Protein AF-0000000084906397 (afdb_homodimer)

InterPro domains:
  IPR024135 Ragulator complex protein LAMTOR5 [PF16672] (6-78)

Organism: Salpingoeca rosetta (strain ATCC 50818 / BSB-021) (NCBI:txid946362)

Secondary structure (DSSP, 8-state):
-TT-GGGEEEEEEE-TTS-EEEEEETB-GGGHHHHHHHHHHHHTTSSS---EEEEEEETTS-EEEEEEETTEEEEEEE-/-TT-GGGEEEEEEE-TTS-EEEEEETB-GGGHHHHHHHHHHHHTTSSS---EEEEEEETTS-EEEEEEETTEEEEEEE-

Radius of gyration: 14.95 Å; Cα contacts (8 Å, |Δi|>4): 361; chains: 2; bounding box: 27×39×33 Å

Nearest PDB structures (foldseek):
  5yk5-assembly1_B  TM=9.164E-01  e=4.759E-06  Homo sapiens
  5y38-assembly1_A  TM=8.650E-01  e=2.771E-06  Homo sapiens
  7uxh-assembly1_i  TM=8.601E-01  e=8.681E-06  Homo sapiens
  5y39-assembly2_J  TM=8.977E-01  e=2.139E-05  Homo sapiens
  8c7g-assembly1_B  TM=5.581E-01  e=1.228E-01  Drosophila melanogaster

Foldseek 3Di:
DLPPPPFWQKKWKAALVQQTPDIDGPGDRVCSNVLNVVLVVVCVVDPDNDWDKDWDDDPVRKIKIWTDDVRMIMITIGD/DLPPCPFWQKKWKAFLVQQTPDIDGPGDRVCSNVLNVVLVVVCVVDPDNDWDKDWDDDPPRKIKIWTDDVRMIMITIGD

Structure (mmCIF, N/CA/C/O backbone):
data_AF-0000000084906397-model_v1
#
loop_
_entity.id
_entity.type
_entity.pdbx_description
1 polymer 'Uncharacterized protein'
#
loop_
_atom_site.group_PDB
_atom_site.id
_atom_site.type_symbol
_atom_site.label_atom_id
_atom_site.label_alt_id
_atom_site.label_comp_id
_atom_site.label_asym_id
_atom_site.label_entity_id
_atom_site.label_seq_id
_atom_site.pdbx_PDB_ins_code
_atom_site.Cartn_x
_atom_site.Cartn_y
_atom_site.Cartn_z
_atom_site.occupancy
_atom_site.B_iso_or_equiv
_atom_site.auth_seq_id
_atom_site.auth_comp_id
_atom_site.auth_asym_id
_atom_site.auth_atom_id
_atom_site.pdbx_PDB_model_num
ATOM 1 N N . MET A 1 1 ? -15 -9.555 1.688 1 36.22 1 MET A N 1
ATOM 2 C CA . MET A 1 1 ? -14.992 -9.734 0.24 1 36.22 1 MET A CA 1
ATOM 3 C C . MET A 1 1 ? -13.836 -10.625 -0.194 1 36.22 1 MET A C 1
ATOM 5 O O . MET A 1 1 ? -13.805 -11.102 -1.329 1 36.22 1 MET A O 1
ATOM 9 N N . MET A 1 2 ? -12.742 -10.484 0.607 1 48.78 2 MET A N 1
ATOM 10 C CA . MET 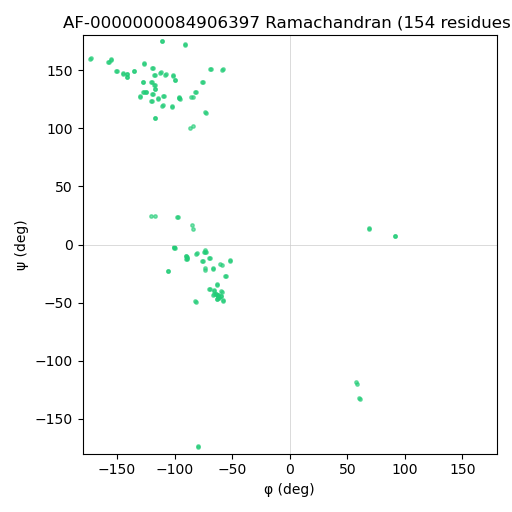A 1 2 ? -11.508 -11.203 0.298 1 48.78 2 MET A CA 1
ATOM 11 C C . MET A 1 2 ? -11.75 -12.703 0.273 1 48.78 2 MET A C 1
ATOM 13 O O . MET A 1 2 ? -11.125 -13.43 -0.502 1 48.78 2 MET A O 1
ATOM 17 N N . ALA A 1 3 ? -12.906 -13.016 0.895 1 52.22 3 ALA A N 1
ATOM 18 C CA . ALA A 1 3 ? -13.086 -14.406 1.3 1 52.22 3 ALA A CA 1
ATOM 19 C C . ALA A 1 3 ? -13.758 -15.219 0.196 1 52.22 3 ALA A C 1
ATOM 21 O O . ALA A 1 3 ? -14.016 -16.406 0.365 1 52.22 3 ALA A O 1
ATOM 22 N N . ASP A 1 4 ? -14.211 -14.445 -0.798 1 60.78 4 ASP A N 1
ATOM 23 C CA . ASP A 1 4 ? -14.797 -15.367 -1.765 1 60.78 4 ASP A CA 1
ATOM 24 C C . ASP A 1 4 ? -13.734 -15.945 -2.693 1 60.78 4 ASP A C 1
ATOM 26 O O . ASP A 1 4 ? -13.078 -15.211 -3.432 1 60.78 4 ASP A O 1
ATOM 30 N N . GLY A 1 5 ? -13.344 -17.062 -2.477 1 71.56 5 GLY A N 1
ATOM 31 C CA . GLY A 1 5 ? -12.305 -17.828 -3.143 1 71.56 5 GLY A CA 1
ATOM 32 C C . GLY A 1 5 ? -12.461 -17.875 -4.652 1 71.56 5 GLY A C 1
ATOM 33 O O . GLY A 1 5 ? -11.516 -18.203 -5.371 1 71.56 5 GLY A O 1
ATOM 34 N N . ARG A 1 6 ? -13.688 -17.484 -5.238 1 79.06 6 ARG A N 1
ATOM 35 C CA . ARG A 1 6 ? -13.969 -17.734 -6.648 1 79.06 6 ARG A CA 1
ATOM 36 C C . ARG A 1 6 ? -13.18 -16.781 -7.543 1 79.06 6 ARG A C 1
ATOM 38 O O . ARG A 1 6 ? -12.789 -17.156 -8.656 1 79.06 6 ARG A O 1
ATOM 45 N N . ASN A 1 7 ? -12.703 -15.703 -7.117 1 94.31 7 ASN A N 1
ATOM 46 C CA . ASN A 1 7 ? -12.008 -14.75 -7.969 1 94.31 7 ASN A CA 1
ATOM 47 C C . ASN A 1 7 ? -10.578 -14.508 -7.488 1 94.31 7 ASN A C 1
ATOM 49 O O . ASN A 1 7 ? -9.992 -13.469 -7.773 1 94.31 7 ASN A O 1
ATOM 53 N N . THR A 1 8 ? -10.172 -15.57 -6.789 1 97.25 8 THR A N 1
ATOM 54 C CA . THR A 1 8 ? -8.805 -15.492 -6.281 1 97.25 8 THR A CA 1
ATOM 55 C C . THR A 1 8 ? -7.805 -15.938 -7.344 1 97.25 8 THR A C 1
ATOM 57 O O . THR A 1 8 ? -7.926 -17.031 -7.891 1 97.25 8 THR A O 1
ATOM 60 N N . LYS A 1 9 ? -6.801 -15.062 -7.613 1 97.56 9 LYS A N 1
ATOM 61 C CA . LYS A 1 9 ? -5.809 -15.352 -8.641 1 97.56 9 LYS A CA 1
ATOM 62 C C . LYS A 1 9 ? -4.465 -15.734 -8.016 1 97.56 9 LYS A C 1
ATOM 64 O O . LYS A 1 9 ? -3.629 -16.359 -8.672 1 97.56 9 LYS A O 1
ATOM 69 N N . GLY A 1 10 ? -4.211 -15.344 -6.793 1 97.88 10 GLY A N 1
ATOM 70 C CA . GLY A 1 10 ? -2.967 -15.633 -6.102 1 97.88 10 GLY A CA 1
ATOM 71 C C . GLY A 1 10 ? -2.984 -15.211 -4.641 1 97.88 10 GLY A C 1
ATOM 72 O O . GLY A 1 10 ? -3.844 -14.43 -4.227 1 97.88 10 GLY A O 1
ATOM 73 N N . ALA A 1 11 ? -2.129 -15.773 -3.924 1 98.69 11 ALA A N 1
ATOM 74 C CA . ALA A 1 11 ? -2.008 -15.453 -2.504 1 98.69 11 ALA A CA 1
ATOM 75 C C . ALA A 1 11 ? -0.573 -15.633 -2.02 1 98.69 11 ALA A C 1
ATOM 77 O O . ALA A 1 11 ? 0.147 -16.5 -2.51 1 98.69 11 ALA A O 1
ATOM 78 N N . VAL A 1 12 ? -0.203 -14.82 -1.025 1 98.69 12 VAL A N 1
ATOM 79 C CA . VAL A 1 12 ? 1.1 -14.93 -0.377 1 98.69 12 VAL A CA 1
ATOM 80 C C . VAL A 1 12 ? 0.955 -14.68 1.122 1 98.69 12 VAL A C 1
ATOM 82 O O . VAL A 1 12 ? 0.125 -13.867 1.543 1 98.69 12 VAL A O 1
ATOM 85 N N . CYS A 1 13 ? 1.705 -15.359 1.881 1 98.81 13 CYS A N 1
ATOM 86 C CA . CYS A 1 13 ? 1.846 -15.133 3.314 1 98.81 13 CYS A CA 1
ATOM 87 C C . CYS A 1 13 ? 3.312 -14.984 3.701 1 98.81 13 CYS A C 1
ATOM 89 O O . CYS A 1 13 ? 4.156 -15.773 3.264 1 98.81 13 CYS A O 1
ATOM 91 N N . THR A 1 14 ? 3.662 -14.008 4.422 1 98.88 14 THR A N 1
ATOM 92 C CA . THR A 1 14 ? 5.023 -13.781 4.895 1 98.88 14 THR A CA 1
ATOM 93 C C . THR A 1 14 ? 5.078 -13.789 6.418 1 98.88 14 THR A C 1
ATOM 95 O O . THR A 1 14 ? 4.082 -13.477 7.078 1 98.88 14 THR A O 1
ATOM 98 N N . ASP A 1 15 ? 6.156 -14.141 7.02 1 98.5 15 ASP A N 1
ATOM 99 C CA . ASP A 1 15 ? 6.336 -14.016 8.461 1 98.5 15 ASP A CA 1
ATOM 100 C C . ASP A 1 15 ? 6.684 -12.578 8.852 1 98.5 15 ASP A C 1
ATOM 102 O O . ASP A 1 15 ? 6.613 -11.672 8.016 1 98.5 15 ASP A O 1
ATOM 106 N N . SER A 1 16 ? 7.004 -12.344 10.141 1 97.31 16 SER A N 1
ATOM 107 C CA . SER A 1 16 ? 7.203 -11 10.672 1 97.31 16 SER A CA 1
ATOM 108 C C . SER A 1 16 ? 8.477 -10.367 10.117 1 97.31 16 SER A C 1
ATOM 110 O O . SER A 1 16 ? 8.688 -9.156 10.25 1 97.31 16 SER A O 1
ATOM 112 N N . ASN A 1 17 ? 9.328 -11.234 9.445 1 96.56 17 ASN A N 1
ATOM 113 C CA . ASN A 1 17 ? 10.57 -10.734 8.875 1 96.56 17 ASN A CA 1
ATOM 114 C C . ASN A 1 17 ? 10.438 -10.5 7.371 1 96.56 17 ASN A C 1
ATOM 116 O O . ASN A 1 17 ? 11.398 -10.086 6.719 1 96.56 17 ASN A O 1
ATOM 120 N N . GLY A 1 18 ? 9.305 -10.82 6.855 1 98.31 18 GLY A N 1
ATOM 121 C CA . GLY A 1 18 ? 9.07 -10.633 5.434 1 98.31 18 GLY A CA 1
ATOM 122 C C . GLY A 1 18 ? 9.422 -11.852 4.605 1 98.31 18 GLY A C 1
ATOM 123 O O . GLY A 1 18 ? 9.453 -11.789 3.373 1 98.31 18 GLY A O 1
ATOM 124 N N . LEU A 1 19 ? 9.734 -12.938 5.242 1 98.38 19 LEU A N 1
ATOM 125 C CA . LEU A 1 19 ? 10.031 -14.172 4.535 1 98.38 19 LEU A CA 1
ATOM 126 C C . LEU A 1 19 ? 8.758 -14.836 4.035 1 98.38 19 LEU A C 1
ATOM 128 O O . LEU A 1 19 ? 7.762 -14.898 4.762 1 98.38 19 LEU A O 1
ATOM 132 N N . CYS A 1 20 ? 8.812 -15.367 2.834 1 98.75 20 CYS A N 1
ATOM 133 C CA . CYS A 1 20 ? 7.641 -16 2.232 1 98.75 20 CYS A CA 1
ATOM 134 C C . CYS A 1 20 ? 7.344 -17.344 2.895 1 98.75 20 CYS A C 1
ATOM 136 O O . CYS A 1 20 ? 8.164 -18.266 2.84 1 98.75 20 CYS A O 1
ATOM 138 N N . ILE A 1 21 ? 6.262 -17.438 3.568 1 98.81 21 ILE A N 1
ATOM 139 C CA . ILE A 1 21 ? 5.816 -18.703 4.164 1 98.81 21 ILE A CA 1
ATOM 140 C C . ILE A 1 21 ? 5.113 -19.5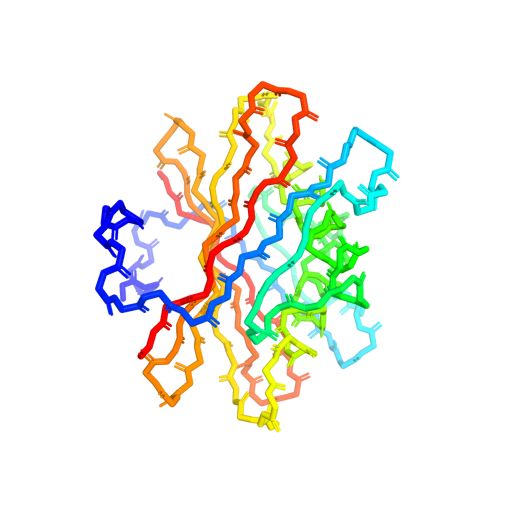47 3.111 1 98.81 21 ILE A C 1
ATOM 142 O O . ILE A 1 21 ? 5.395 -20.75 2.977 1 98.81 21 ILE A O 1
ATOM 146 N N . THR A 1 22 ? 4.145 -18.984 2.344 1 98.69 22 THR A N 1
ATOM 147 C CA . THR A 1 22 ? 3.424 -19.641 1.259 1 98.69 22 THR A CA 1
ATOM 148 C C . THR A 1 22 ? 3.203 -18.672 0.096 1 98.69 22 THR A C 1
ATOM 150 O O . THR A 1 22 ? 3.148 -17.469 0.293 1 98.69 22 THR A O 1
ATOM 153 N N . SER A 1 23 ? 3.205 -19.172 -1.068 1 98.69 23 SER A N 1
ATOM 154 C CA . SER A 1 23 ? 2.826 -18.422 -2.264 1 98.69 23 SER A CA 1
ATOM 155 C C . SER A 1 23 ? 2.102 -19.312 -3.266 1 98.69 23 SER A C 1
ATOM 157 O O . SER A 1 23 ? 2.367 -20.516 -3.34 1 98.69 23 SER A O 1
ATOM 159 N N . SER A 1 24 ? 1.158 -18.703 -3.986 1 97.94 24 SER A N 1
ATOM 160 C CA . SER A 1 24 ? 0.414 -19.469 -4.984 1 97.94 24 SER A CA 1
ATOM 161 C C . SER A 1 24 ? -0.132 -18.547 -6.078 1 97.94 24 SER A C 1
ATOM 163 O O . SER A 1 24 ? -0.318 -17.359 -5.863 1 97.94 24 SER A O 1
ATOM 165 N N . GLY A 1 25 ? -0.444 -19.188 -7.242 1 97.56 25 GLY A N 1
ATOM 166 C CA . GLY A 1 25 ? -1.042 -18.484 -8.359 1 97.56 25 GLY A CA 1
ATOM 167 C C . GLY A 1 25 ? -0.168 -17.359 -8.883 1 97.56 25 GLY A C 1
ATOM 168 O O . GLY A 1 25 ? 1.027 -17.547 -9.117 1 97.56 25 GLY A O 1
ATOM 169 N N . ASP A 1 26 ? -0.83 -16.156 -9.078 1 97.56 26 ASP A N 1
ATOM 170 C CA . ASP A 1 26 ? -0.16 -15.008 -9.688 1 97.56 26 ASP A CA 1
ATOM 171 C C . ASP A 1 26 ? 0.797 -14.336 -8.703 1 97.56 26 ASP A C 1
ATOM 173 O O . ASP A 1 26 ? 1.617 -13.508 -9.102 1 97.56 26 ASP A O 1
ATOM 177 N N . LEU A 1 27 ? 0.663 -14.656 -7.516 1 98.31 27 LEU A N 1
ATOM 178 C CA . LEU A 1 27 ? 1.592 -14.141 -6.516 1 98.31 27 LEU A CA 1
ATOM 179 C C . LEU A 1 27 ? 2.623 -15.195 -6.133 1 98.31 27 LEU A C 1
ATOM 181 O O . LEU A 1 27 ? 2.273 -16.234 -5.566 1 98.31 27 LEU A O 1
ATOM 185 N N . THR A 1 28 ? 3.887 -14.805 -6.402 1 98.38 28 THR A N 1
ATOM 186 C CA . THR A 1 28 ? 4.977 -15.75 -6.168 1 98.38 28 THR A CA 1
ATOM 187 C C . THR A 1 28 ? 5.844 -15.289 -5.004 1 98.38 28 THR A C 1
ATOM 189 O O . THR A 1 28 ? 5.609 -14.227 -4.426 1 98.38 28 THR A O 1
ATOM 192 N N . GLU A 1 29 ? 6.816 -16.094 -4.605 1 98.44 29 GLU A N 1
ATOM 193 C CA . GLU A 1 29 ? 7.746 -15.773 -3.531 1 98.44 29 GLU A CA 1
ATOM 194 C C . GLU A 1 29 ? 8.461 -14.445 -3.797 1 98.44 29 GLU A C 1
ATOM 196 O O . GLU A 1 29 ? 8.812 -13.727 -2.859 1 98.44 29 GLU A O 1
ATOM 201 N N . ALA A 1 30 ? 8.617 -14.07 -5.113 1 98.12 30 ALA A N 1
ATOM 202 C CA . ALA A 1 30 ? 9.297 -12.836 -5.496 1 98.12 30 ALA A CA 1
ATOM 203 C C . ALA A 1 30 ? 8.508 -11.609 -5.047 1 98.12 30 ALA A C 1
ATOM 205 O O . ALA A 1 30 ? 9.07 -10.523 -4.891 1 98.12 30 ALA A O 1
ATOM 206 N N . ASP A 1 31 ? 7.188 -11.758 -4.793 1 98.69 31 ASP A N 1
ATOM 207 C CA . ASP A 1 31 ? 6.32 -10.648 -4.418 1 98.69 31 ASP A CA 1
ATOM 208 C C . ASP A 1 31 ? 6.297 -10.461 -2.9 1 98.69 31 ASP A C 1
ATOM 210 O O . ASP A 1 31 ? 5.852 -9.43 -2.404 1 98.69 31 ASP A O 1
ATOM 214 N N . ALA A 1 32 ? 6.809 -11.414 -2.107 1 98.81 32 ALA A N 1
ATOM 215 C CA . ALA A 1 32 ? 6.656 -11.453 -0.656 1 98.81 32 ALA A CA 1
ATOM 216 C C . ALA A 1 32 ? 7.293 -10.227 -0.003 1 98.81 32 ALA A C 1
ATOM 218 O O . ALA A 1 32 ? 6.699 -9.609 0.882 1 98.81 32 ALA A O 1
ATOM 219 N N . GLY A 1 33 ? 8.492 -9.906 -0.442 1 98.69 33 GLY A N 1
ATOM 220 C CA . GLY A 1 33 ? 9.188 -8.766 0.127 1 98.69 33 GLY A CA 1
ATOM 221 C C . GLY A 1 33 ? 8.453 -7.457 -0.09 1 98.69 33 GLY A C 1
ATOM 222 O O . GLY A 1 33 ? 8.328 -6.645 0.833 1 98.69 33 GLY A O 1
ATOM 223 N N . SER A 1 34 ? 8.008 -7.297 -1.33 1 98.81 34 SER A N 1
ATOM 224 C CA . SER A 1 34 ? 7.27 -6.086 -1.658 1 98.81 34 SER A CA 1
ATOM 225 C C . SER A 1 34 ? 5.98 -5.984 -0.844 1 98.81 34 SER A C 1
ATOM 227 O O . SER A 1 34 ? 5.668 -4.926 -0.297 1 98.81 34 SER A O 1
ATOM 229 N N . LEU A 1 35 ? 5.242 -7.047 -0.704 1 98.94 35 LEU A N 1
ATOM 230 C CA . LEU A 1 35 ? 3.973 -7.059 0.014 1 98.94 35 LEU A CA 1
ATOM 231 C C . LEU A 1 35 ? 4.184 -6.785 1.499 1 98.94 35 LEU A C 1
ATOM 233 O O . LEU A 1 35 ? 3.428 -6.027 2.109 1 98.94 35 LEU A O 1
ATOM 237 N N . HIS A 1 36 ? 5.277 -7.344 2.086 1 98.94 36 HIS A N 1
ATOM 238 C CA . HIS A 1 36 ? 5.602 -7.09 3.484 1 98.94 36 HIS A CA 1
ATOM 239 C C . HIS A 1 36 ? 5.984 -5.629 3.703 1 98.94 36 HIS A C 1
ATOM 241 O O . HIS A 1 36 ? 5.578 -5.016 4.691 1 98.94 36 HIS A O 1
ATOM 247 N N . ALA A 1 37 ? 6.785 -5.125 2.773 1 98.88 37 ALA A N 1
ATOM 248 C CA . ALA A 1 37 ? 7.219 -3.734 2.895 1 98.88 37 ALA A CA 1
ATOM 249 C C . ALA A 1 37 ? 6.035 -2.777 2.789 1 98.88 37 ALA A C 1
ATOM 251 O O . ALA A 1 37 ? 5.938 -1.817 3.559 1 98.88 37 ALA A O 1
ATOM 252 N N . ILE A 1 38 ? 5.133 -3.02 1.882 1 98.94 38 ILE A N 1
ATOM 253 C CA . ILE A 1 38 ? 3.939 -2.191 1.722 1 98.94 38 ILE A CA 1
ATOM 254 C C . ILE A 1 38 ? 3.148 -2.168 3.027 1 98.94 38 ILE A C 1
ATOM 256 O O . ILE A 1 38 ? 2.781 -1.099 3.52 1 98.94 38 ILE A O 1
ATOM 260 N N . HIS A 1 39 ? 2.916 -3.271 3.615 1 98.81 39 HIS A N 1
ATOM 261 C CA . HIS A 1 39 ? 2.158 -3.338 4.859 1 98.81 39 HIS A CA 1
ATOM 262 C C . HIS A 1 39 ? 2.885 -2.607 5.984 1 98.81 39 HIS A C 1
ATOM 264 O O . HIS A 1 39 ? 2.271 -1.836 6.727 1 98.81 39 HIS A O 1
ATOM 270 N N . THR A 1 40 ? 4.246 -2.887 6.125 1 98.44 40 THR A N 1
ATOM 271 C CA . THR A 1 40 ? 5.055 -2.295 7.188 1 98.44 40 THR A CA 1
ATOM 272 C C . THR A 1 40 ? 5.051 -0.773 7.082 1 98.44 40 THR A C 1
ATOM 274 O O . THR A 1 40 ? 4.809 -0.079 8.07 1 98.44 40 THR A O 1
ATOM 277 N N . LEU A 1 41 ? 5.207 -0.261 5.875 1 98.56 41 LEU A N 1
ATOM 278 C CA . LEU A 1 41 ? 5.227 1.183 5.668 1 98.56 41 LEU A CA 1
ATOM 279 C C . LEU A 1 41 ? 3.84 1.78 5.891 1 98.56 41 LEU A C 1
ATOM 281 O O . LEU A 1 41 ? 3.711 2.869 6.453 1 98.56 41 LEU A O 1
ATOM 285 N N . SER A 1 42 ? 2.781 1.116 5.488 1 98.69 42 SER A N 1
ATOM 286 C CA . SER A 1 42 ? 1.411 1.585 5.672 1 98.69 42 SER A CA 1
ATOM 287 C C . SER A 1 42 ? 1.089 1.78 7.148 1 98.69 42 SER A C 1
ATOM 289 O O . SER A 1 42 ? 0.443 2.762 7.523 1 98.69 42 SER A O 1
ATOM 291 N N . ARG A 1 43 ? 1.553 0.888 7.941 1 98 43 ARG A N 1
ATOM 292 C CA . ARG A 1 43 ? 1.296 0.961 9.375 1 98 43 ARG A CA 1
ATOM 293 C C . ARG A 1 43 ? 1.926 2.211 9.984 1 98 43 ARG A C 1
ATOM 295 O O . ARG A 1 43 ? 1.358 2.82 10.891 1 98 43 ARG A O 1
ATOM 302 N N . GLN A 1 44 ? 3.033 2.57 9.453 1 97.94 44 GLN A N 1
ATOM 303 C CA . GLN A 1 44 ? 3.811 3.67 10.023 1 97.94 44 GLN A CA 1
ATOM 304 C C . GLN A 1 44 ? 3.164 5.016 9.711 1 97.94 44 GLN A C 1
ATOM 306 O O . GLN A 1 44 ? 3.523 6.035 10.305 1 97.94 44 GLN A O 1
ATOM 311 N N . LEU A 1 45 ? 2.129 5.09 8.922 1 97.94 45 LEU A N 1
ATOM 312 C CA . LEU A 1 45 ? 1.53 6.348 8.484 1 97.94 45 LEU A CA 1
ATOM 313 C C . LEU A 1 45 ? 0.455 6.809 9.461 1 97.94 45 LEU A C 1
ATOM 315 O O . LEU A 1 45 ? -0.043 7.934 9.352 1 97.94 45 LEU A O 1
ATOM 319 N N . PHE A 1 46 ? 0.088 6.016 10.328 1 96.81 46 PHE A N 1
ATOM 320 C CA . PHE A 1 46 ? -0.928 6.352 11.32 1 96.81 46 PHE A CA 1
ATOM 321 C C . PHE A 1 46 ? -0.305 6.52 12.703 1 96.81 46 PHE A C 1
ATOM 323 O O . PHE A 1 46 ? 0.69 5.867 13.023 1 96.81 46 PHE A O 1
ATOM 330 N N . ASP A 1 47 ? -0.859 7.414 13.445 1 92.12 47 ASP A N 1
ATOM 331 C CA . ASP A 1 47 ? -0.337 7.707 14.773 1 92.12 47 ASP A CA 1
ATOM 332 C C . ASP A 1 47 ? -0.681 6.59 15.758 1 92.12 47 ASP A C 1
ATOM 334 O O . ASP A 1 47 ? -0.241 6.609 16.906 1 92.12 47 ASP A O 1
ATOM 338 N N . THR A 1 48 ? -1.437 5.641 15.289 1 88.75 48 THR A N 1
ATOM 339 C CA . THR A 1 48 ? -1.853 4.535 16.141 1 88.75 48 THR A CA 1
ATOM 340 C C . THR A 1 48 ? -1.218 3.227 15.695 1 88.75 48 THR A C 1
ATOM 342 O O . THR A 1 48 ? -0.82 3.094 14.531 1 88.75 48 THR A O 1
ATOM 345 N N . ASP A 1 49 ? -0.913 2.324 16.5 1 90.25 49 ASP A N 1
ATOM 346 C CA . ASP A 1 49 ? -0.363 1.01 16.188 1 90.25 49 ASP A CA 1
ATOM 347 C C . ASP A 1 49 ? -1.473 0.02 15.828 1 90.25 49 ASP A C 1
ATOM 349 O O . ASP A 1 49 ? -1.258 -1.193 15.852 1 90.25 49 ASP A O 1
ATOM 353 N N . GLN A 1 50 ? -2.654 0.606 15.586 1 91.44 50 GLN A N 1
ATOM 354 C CA . GLN A 1 50 ? -3.779 -0.25 15.219 1 91.44 50 GLN A CA 1
ATOM 355 C C . GLN A 1 50 ? -3.568 -0.875 13.844 1 91.44 50 GLN A C 1
ATOM 357 O O . GLN A 1 50 ? -2.822 -0.34 13.023 1 91.44 50 GLN A O 1
ATOM 362 N N . PRO A 1 51 ? -4.129 -2.047 13.648 1 95.5 51 PRO A N 1
ATOM 363 C CA . PRO A 1 51 ? -3.971 -2.732 12.359 1 95.5 51 PRO A CA 1
ATOM 364 C C . PRO A 1 51 ? -4.477 -1.903 11.188 1 95.5 51 PRO A C 1
ATOM 366 O O . PRO A 1 51 ? -5.387 -1.084 11.344 1 95.5 51 PRO A O 1
ATOM 369 N N . VAL A 1 52 ? -3.861 -2.135 10.039 1 97.81 52 VAL A N 1
ATOM 370 C CA . VAL A 1 52 ? -4.309 -1.498 8.805 1 97.81 52 VAL A CA 1
ATOM 371 C C . VAL A 1 52 ? -4.547 -2.559 7.734 1 97.81 52 VAL A C 1
ATOM 373 O O . VAL A 1 52 ? -4.082 -3.693 7.859 1 97.81 52 VAL A O 1
ATOM 376 N N . ALA A 1 53 ? -5.379 -2.252 6.785 1 98.56 53 ALA A N 1
ATOM 377 C CA . ALA A 1 53 ? -5.586 -3.035 5.57 1 98.56 53 ALA A CA 1
ATOM 378 C C . ALA A 1 53 ? -5.266 -2.211 4.328 1 98.56 53 ALA A C 1
ATOM 380 O O . ALA A 1 53 ? -5.598 -1.025 4.258 1 98.56 53 ALA A O 1
ATOM 381 N N . VAL A 1 54 ? -4.641 -2.836 3.365 1 98.75 54 VAL A N 1
ATOM 382 C CA . VAL A 1 54 ? -4.246 -2.166 2.129 1 98.75 54 VAL A CA 1
ATOM 383 C C . VAL A 1 54 ? -4.965 -2.807 0.944 1 98.75 54 VAL A C 1
ATOM 385 O O . VAL A 1 54 ? -5.031 -4.035 0.84 1 98.75 54 VAL A O 1
ATOM 388 N N . CYS A 1 55 ? -5.516 -1.981 0.062 1 98.69 55 CYS A N 1
ATOM 389 C CA . CYS A 1 55 ? -6.078 -2.414 -1.212 1 98.69 55 CYS A CA 1
ATOM 390 C C . CYS A 1 55 ? -5.363 -1.744 -2.379 1 98.69 55 CYS A C 1
ATOM 392 O O . CYS A 1 55 ? -5.23 -0.52 -2.412 1 98.69 55 CYS A O 1
ATOM 394 N N . ILE A 1 56 ? -4.844 -2.527 -3.254 1 98.56 56 ILE A N 1
ATOM 395 C CA . ILE A 1 56 ? -4.199 -2.037 -4.469 1 98.56 56 ILE A CA 1
ATOM 396 C C . ILE A 1 56 ? -5.055 -2.389 -5.684 1 98.56 56 ILE A C 1
ATOM 398 O O . ILE A 1 56 ? -5.336 -3.562 -5.934 1 98.56 56 ILE A O 1
ATOM 402 N N . ASP A 1 57 ? -5.492 -1.413 -6.41 1 97.75 57 ASP A N 1
ATOM 403 C CA . ASP A 1 57 ? -6.367 -1.624 -7.559 1 97.75 57 ASP A CA 1
ATOM 404 C C . ASP A 1 57 ? -5.672 -1.226 -8.859 1 97.75 57 ASP A C 1
ATOM 406 O O . ASP A 1 57 ? -5.109 -0.135 -8.961 1 97.75 57 ASP A O 1
ATOM 410 N N . SER A 1 58 ? -5.641 -2.115 -9.75 1 95.88 58 SER A N 1
ATOM 411 C CA . SER A 1 58 ? -5.176 -1.802 -11.102 1 95.88 58 SER A CA 1
ATOM 412 C C . SER A 1 58 ? -6.336 -1.376 -12 1 95.88 58 SER A C 1
ATOM 414 O O . SER A 1 58 ? -7.5 -1.469 -11.602 1 95.88 58 SER A O 1
ATOM 416 N N . THR A 1 59 ? -6.008 -0.902 -13.195 1 90.69 59 THR A N 1
ATOM 417 C CA . THR A 1 59 ? -7.02 -0.523 -14.172 1 90.69 59 THR A CA 1
ATOM 418 C C . THR A 1 59 ? -7.562 -1.753 -14.898 1 90.69 59 THR A C 1
ATOM 420 O O . THR A 1 59 ? -8.562 -1.67 -15.609 1 90.69 59 THR A O 1
ATOM 423 N N . THR A 1 60 ? -7 -3.023 -14.719 1 87.69 60 THR A N 1
ATOM 424 C CA . THR A 1 60 ? -7.352 -4.262 -15.406 1 87.69 60 THR A CA 1
ATOM 425 C C . THR A 1 60 ? -8.297 -5.105 -14.555 1 87.69 60 THR A C 1
ATOM 427 O O . THR A 1 60 ? -8.406 -6.316 -14.766 1 87.69 60 THR A O 1
ATOM 430 N N . SER A 1 61 ? -9.055 -4.578 -13.617 1 91.44 61 SER A N 1
ATOM 431 C CA . SER A 1 61 ? -10.031 -5.238 -12.758 1 91.44 61 SER A CA 1
ATOM 432 C C . SER A 1 61 ? -9.352 -6.172 -11.766 1 91.44 61 SER A C 1
ATOM 434 O O . SER A 1 61 ? -9.938 -7.168 -11.336 1 91.44 61 SER A O 1
ATOM 436 N N . GLN A 1 62 ? -8.133 -6.094 -11.586 1 95.69 62 GLN A N 1
ATOM 437 C CA . GLN A 1 62 ? -7.426 -6.859 -10.562 1 95.69 62 GLN A CA 1
ATOM 438 C C . GLN A 1 62 ? -7.16 -6.004 -9.328 1 95.69 62 GLN A C 1
ATOM 440 O O . GLN A 1 62 ? -6.863 -4.812 -9.438 1 95.69 62 GLN A O 1
ATOM 445 N N . SER A 1 63 ? -7.301 -6.68 -8.234 1 97.62 63 SER A N 1
ATOM 446 C CA . SER A 1 63 ? -6.988 -6.043 -6.961 1 97.62 63 SER A CA 1
ATOM 447 C C . SER A 1 63 ? -6.164 -6.961 -6.07 1 97.62 63 SER A C 1
ATOM 449 O O . SER A 1 63 ? -6.285 -8.188 -6.148 1 97.62 63 SER A O 1
ATOM 451 N N . ILE A 1 64 ? -5.324 -6.359 -5.246 1 98.5 64 ILE A N 1
ATOM 452 C CA . ILE A 1 64 ? -4.578 -7.078 -4.219 1 98.5 64 ILE A CA 1
ATOM 453 C C . ILE A 1 64 ? -4.945 -6.535 -2.84 1 98.5 64 ILE A C 1
ATOM 455 O O . ILE A 1 64 ? -4.945 -5.32 -2.627 1 98.5 64 ILE A O 1
ATOM 459 N N . TYR A 1 65 ? -5.285 -7.383 -1.922 1 98.56 65 TYR A N 1
ATOM 460 C CA . TYR A 1 65 ? -5.602 -7.051 -0.537 1 98.56 65 TYR A CA 1
ATOM 461 C C . TYR A 1 65 ? -4.512 -7.551 0.405 1 98.56 65 TYR A C 1
ATOM 463 O O . TYR A 1 65 ? -4.09 -8.703 0.316 1 98.56 6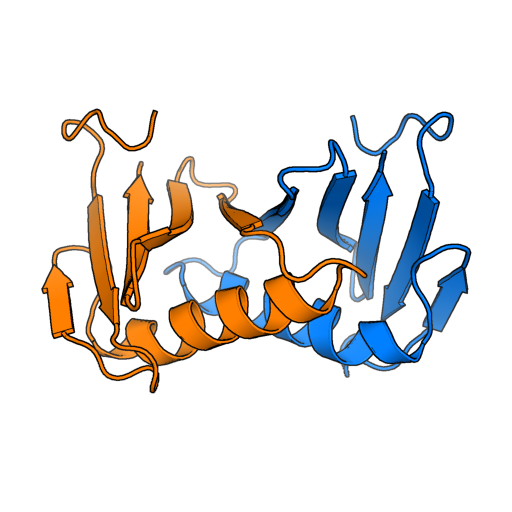5 TYR A O 1
ATOM 471 N N . VAL A 1 66 ? -3.998 -6.711 1.224 1 98.81 66 VAL A N 1
ATOM 472 C CA . VAL A 1 66 ? -2.9 -7.027 2.133 1 98.81 66 VAL A CA 1
ATOM 473 C C . VAL A 1 66 ? -3.311 -6.707 3.568 1 98.81 66 VAL A C 1
ATOM 475 O O . VAL A 1 66 ? -3.764 -5.598 3.859 1 98.81 66 VAL A O 1
ATOM 478 N N . ARG A 1 67 ? -3.141 -7.535 4.465 1 98.5 67 ARG A N 1
ATOM 479 C CA . ARG A 1 67 ? -3.363 -7.277 5.883 1 98.5 67 ARG A CA 1
ATOM 480 C C . ARG A 1 67 ? -2.566 -8.25 6.75 1 98.5 67 ARG A C 1
ATOM 482 O O . ARG A 1 67 ? -2.084 -9.273 6.262 1 98.5 67 ARG A O 1
ATOM 489 N N . LYS A 1 68 ? -2.332 -7.84 7.926 1 97.88 68 LYS A N 1
ATOM 490 C CA . LYS A 1 68 ? -1.707 -8.734 8.898 1 97.88 68 LYS A CA 1
ATOM 491 C C . LYS A 1 68 ? -2.736 -9.672 9.523 1 97.88 68 LYS A C 1
ATOM 493 O O . LYS A 1 68 ? -3.838 -9.242 9.875 1 97.88 68 LYS A O 1
ATOM 498 N N . VAL A 1 69 ? -2.51 -10.906 9.586 1 97.12 69 VAL A N 1
ATOM 499 C CA . VAL A 1 69 ? -3.234 -11.938 10.32 1 97.12 69 VAL A CA 1
ATOM 500 C C . VAL A 1 69 ? -2.32 -12.562 11.367 1 97.12 69 VAL A C 1
ATOM 502 O O . VAL A 1 69 ? -1.381 -13.289 11.023 1 97.12 69 VAL A O 1
ATOM 505 N N . ASN A 1 70 ? -2.602 -12.25 12.664 1 95.56 70 ASN A N 1
ATOM 506 C CA . ASN A 1 70 ? -1.646 -12.594 13.711 1 95.56 70 ASN A CA 1
ATOM 507 C C . ASN A 1 70 ? -0.283 -11.953 13.453 1 95.56 70 ASN A C 1
ATOM 509 O O . ASN A 1 70 ? -0.176 -10.734 13.352 1 95.56 70 ASN A O 1
ATOM 513 N N . GLU A 1 71 ? 0.753 -12.742 13.305 1 96.62 71 GLU A N 1
ATOM 514 C CA . GLU A 1 71 ? 2.086 -12.18 13.102 1 96.62 71 GLU A CA 1
ATOM 515 C C . GLU A 1 71 ? 2.471 -12.195 11.625 1 96.62 71 GLU A C 1
ATOM 517 O O . GLU A 1 71 ? 3.553 -11.734 11.25 1 96.62 71 GLU A O 1
ATOM 522 N N . ASN A 1 72 ? 1.563 -12.773 10.836 1 98.5 72 ASN A N 1
ATOM 523 C CA . ASN A 1 72 ? 1.869 -12.93 9.414 1 98.5 72 ASN A CA 1
ATOM 524 C C . ASN A 1 72 ? 1.175 -11.859 8.57 1 98.5 72 ASN A C 1
ATOM 526 O O . ASN A 1 72 ? 0.072 -11.422 8.906 1 98.5 72 ASN A O 1
ATOM 530 N N . VAL A 1 73 ? 1.841 -11.445 7.5 1 98.62 73 VAL A N 1
ATOM 531 C CA . VAL A 1 73 ? 1.227 -10.594 6.488 1 98.62 73 VAL A CA 1
ATOM 532 C C . VAL A 1 73 ? 0.708 -11.453 5.336 1 98.62 73 VAL A C 1
ATOM 534 O O . VAL A 1 73 ? 1.461 -12.227 4.742 1 98.62 73 VAL A O 1
ATOM 537 N N . VAL A 1 74 ? -0.583 -11.281 5.02 1 98.69 74 VAL A N 1
ATOM 538 C CA . VAL A 1 74 ? -1.233 -12.07 3.977 1 98.69 74 VAL A CA 1
ATOM 539 C C . VAL A 1 74 ? -1.703 -11.148 2.854 1 98.69 74 VAL A C 1
ATOM 541 O O . VAL A 1 74 ? -2.242 -10.07 3.109 1 98.69 74 VAL A O 1
ATOM 544 N N . ALA A 1 75 ? -1.487 -11.57 1.62 1 98.75 75 ALA A N 1
ATOM 545 C CA . ALA A 1 75 ? -1.965 -10.852 0.438 1 98.75 75 ALA A CA 1
ATOM 546 C C . ALA A 1 75 ? -2.756 -11.781 -0.48 1 98.75 75 ALA A C 1
ATOM 548 O O . ALA A 1 75 ? -2.375 -12.938 -0.682 1 98.75 75 ALA A O 1
ATOM 549 N N . VAL A 1 76 ? -3.854 -11.234 -1.039 1 98.69 76 VAL A N 1
ATOM 550 C CA . VAL A 1 76 ? -4.688 -11.977 -1.976 1 98.69 76 VAL A CA 1
ATOM 551 C C . VAL A 1 76 ? -4.941 -11.141 -3.227 1 98.69 76 VAL A C 1
ATOM 553 O O . VAL A 1 76 ? -5.328 -9.969 -3.131 1 98.69 76 VAL A O 1
ATOM 556 N N . LYS A 1 77 ? -4.672 -11.68 -4.309 1 98.31 77 LYS A N 1
ATOM 557 C CA . LYS A 1 77 ? -4.98 -11.047 -5.586 1 98.31 77 LYS A CA 1
ATOM 558 C C . LYS A 1 77 ? -6.309 -11.547 -6.145 1 98.31 77 LYS A C 1
ATOM 560 O O . LYS A 1 77 ? -6.543 -12.758 -6.211 1 98.31 77 LYS A O 1
ATOM 565 N N . LYS A 1 78 ? -7.133 -10.633 -6.43 1 97.38 78 LYS A N 1
ATOM 566 C CA . LYS A 1 78 ? -8.438 -10.945 -7.008 1 97.38 78 LYS A CA 1
ATOM 567 C C . LYS A 1 78 ? -8.578 -10.352 -8.406 1 97.38 78 LYS A C 1
ATOM 569 O O . LYS A 1 78 ? -8 -9.305 -8.703 1 97.38 78 LYS A O 1
ATOM 574 N N . GLY A 1 79 ? -9.32 -11.055 -9.367 1 93.12 79 GLY A N 1
ATOM 575 C CA . GLY A 1 79 ? -9.602 -10.516 -10.688 1 93.12 79 GLY A CA 1
ATOM 576 C C . GLY A 1 79 ? -10.227 -11.531 -11.625 1 93.12 79 GLY A C 1
ATOM 577 O O . GLY A 1 79 ? -10.219 -12.727 -11.344 1 93.12 79 GLY A O 1
ATOM 578 N N . MET B 1 1 ? -14.125 9.891 -4.566 1 36.59 1 MET B N 1
ATOM 579 C CA . MET B 1 1 ? -14.359 10.141 -3.148 1 36.59 1 MET B CA 1
ATOM 580 C C . MET B 1 1 ? -13.273 11.039 -2.566 1 36.59 1 MET B C 1
ATOM 582 O O . MET B 1 1 ? -13.383 11.5 -1.43 1 36.59 1 MET B O 1
ATOM 586 N N . MET B 1 2 ? -12.07 10.906 -3.199 1 49.72 2 MET B N 1
ATOM 587 C CA . MET B 1 2 ? -10.906 11.641 -2.709 1 49.72 2 MET B CA 1
ATOM 588 C C . MET B 1 2 ? -11.148 13.148 -2.76 1 49.72 2 MET B C 1
ATOM 590 O O . MET B 1 2 ? -10.672 13.883 -1.898 1 49.72 2 MET B O 1
ATOM 594 N N . ALA B 1 3 ? -12.203 13.461 -3.557 1 52.75 3 ALA B N 1
ATOM 595 C CA . ALA B 1 3 ? -12.312 14.836 -4.035 1 52.75 3 ALA B CA 1
ATOM 596 C C . ALA B 1 3 ? -13.133 15.695 -3.07 1 52.75 3 ALA B C 1
ATOM 598 O O . ALA B 1 3 ? -13.273 16.906 -3.271 1 52.75 3 ALA B O 1
ATOM 599 N N . ASP B 1 4 ? -13.742 14.969 -2.113 1 61.78 4 ASP B N 1
ATOM 600 C CA . ASP B 1 4 ? -14.469 15.891 -1.242 1 61.78 4 ASP B CA 1
ATOM 601 C C . ASP B 1 4 ? -13.562 16.422 -0.135 1 61.78 4 ASP B C 1
ATOM 603 O O . ASP B 1 4 ? -13.086 15.664 0.708 1 61.78 4 ASP B O 1
ATOM 607 N N . GLY B 1 5 ? -13.086 17.516 -0.27 1 71.88 5 GLY B N 1
ATOM 608 C CA . GLY B 1 5 ? -12.148 18.219 0.58 1 71.88 5 GLY B CA 1
ATOM 609 C C . GLY B 1 5 ? -12.578 18.281 2.033 1 71.88 5 GLY B C 1
ATOM 610 O O . GLY B 1 5 ? -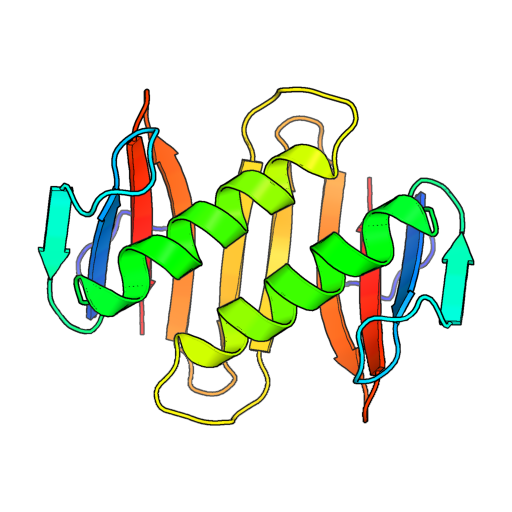11.766 18.578 2.916 1 71.88 5 GLY B O 1
ATOM 611 N N . ARG B 1 6 ? -13.891 17.953 2.398 1 80.56 6 ARG B N 1
ATOM 612 C CA . ARG B 1 6 ? -14.406 18.219 3.736 1 80.56 6 ARG B CA 1
ATOM 613 C C . ARG B 1 6 ? -13.82 17.234 4.754 1 80.56 6 ARG B C 1
ATOM 615 O O . ARG B 1 6 ? -13.609 17.594 5.91 1 80.56 6 ARG B O 1
ATOM 622 N N . ASN B 1 7 ? -13.352 16.109 4.418 1 94.44 7 ASN B N 1
ATOM 623 C CA . ASN B 1 7 ? -12.852 15.133 5.375 1 94.44 7 ASN B CA 1
ATOM 624 C C . ASN B 1 7 ? -11.367 14.859 5.16 1 94.44 7 ASN B C 1
ATOM 626 O O . ASN B 1 7 ? -10.867 13.797 5.539 1 94.44 7 ASN B O 1
ATOM 630 N N . THR B 1 8 ? -10.82 15.906 4.574 1 97.31 8 THR B N 1
ATOM 631 C CA . THR B 1 8 ? -9.391 15.789 4.316 1 97.31 8 THR B CA 1
ATOM 632 C C . THR B 1 8 ? -8.578 16.219 5.543 1 97.31 8 THR B C 1
ATOM 634 O O . THR B 1 8 ? -8.766 17.312 6.062 1 97.31 8 THR B O 1
ATOM 637 N N . LYS B 1 9 ? -7.66 15.312 5.984 1 97.69 9 LYS B N 1
ATOM 638 C CA . LYS B 1 9 ? -6.859 15.586 7.176 1 97.69 9 LYS B CA 1
ATOM 639 C C . LYS B 1 9 ? -5.422 15.93 6.805 1 97.69 9 LYS B C 1
ATOM 641 O O . LYS B 1 9 ? -4.699 16.547 7.594 1 97.69 9 LYS B O 1
ATOM 646 N N . GLY B 1 10 ? -4.965 15.523 5.648 1 97.94 10 GLY B N 1
ATOM 647 C CA . GLY B 1 10 ? -3.609 15.781 5.188 1 97.94 10 GLY B CA 1
ATOM 648 C C . GLY B 1 10 ? -3.377 15.359 3.75 1 97.94 10 GLY B C 1
ATOM 649 O O . GLY B 1 10 ? -4.164 14.594 3.186 1 97.94 10 GLY B O 1
ATOM 650 N N . ALA B 1 11 ? -2.396 15.891 3.197 1 98.69 11 ALA B N 1
ATOM 651 C CA . ALA B 1 11 ? -2.033 15.562 1.82 1 98.69 11 ALA B CA 1
ATOM 652 C C . ALA B 1 11 ? -0.531 15.711 1.6 1 98.69 11 ALA B C 1
ATOM 654 O O . ALA B 1 11 ? 0.114 16.562 2.215 1 98.69 11 ALA B O 1
ATOM 655 N N . VAL B 1 12 ? -0.016 14.883 0.681 1 98.75 12 VAL B N 1
ATOM 656 C CA . VAL B 1 12 ? 1.383 14.961 0.272 1 98.75 12 VAL B CA 1
ATOM 657 C C . VAL B 1 12 ? 1.499 14.711 -1.229 1 98.75 12 VAL B C 1
ATOM 659 O O . VAL B 1 12 ? 0.738 13.922 -1.794 1 98.75 12 VAL B O 1
ATOM 662 N N . CYS B 1 13 ? 2.391 15.383 -1.837 1 98.81 13 CYS B N 1
ATOM 663 C CA . CYS B 1 13 ? 2.781 15.148 -3.223 1 98.81 13 CYS B CA 1
ATOM 664 C C . CYS B 1 13 ? 4.289 14.961 -3.34 1 98.81 13 CYS B C 1
ATOM 666 O O . CYS B 1 13 ? 5.062 15.719 -2.752 1 98.81 13 CYS B O 1
ATOM 668 N N . THR B 1 14 ? 4.738 13.984 -3.998 1 98.88 14 THR B N 1
ATOM 669 C CA . THR B 1 14 ? 6.156 13.719 -4.219 1 98.88 14 THR B CA 1
ATOM 670 C C . THR B 1 14 ? 6.477 13.719 -5.711 1 98.88 14 THR B C 1
ATOM 672 O O . THR B 1 14 ? 5.609 13.43 -6.535 1 98.88 14 THR B O 1
ATOM 675 N N . ASP B 1 15 ? 7.656 14.039 -6.105 1 98.44 15 ASP B N 1
ATOM 676 C CA . ASP B 1 15 ? 8.086 13.906 -7.496 1 98.44 15 ASP B CA 1
ATOM 677 C C . ASP B 1 15 ? 8.461 12.461 -7.812 1 98.44 15 ASP B C 1
ATOM 679 O O . ASP B 1 15 ? 8.219 11.555 -7.008 1 98.44 15 ASP B O 1
ATOM 683 N N . SER B 1 16 ? 9.008 12.203 -9.016 1 97.31 16 SER B N 1
ATOM 684 C CA . SER B 1 16 ? 9.273 10.859 -9.508 1 97.31 16 SER B CA 1
ATOM 685 C C . SER B 1 16 ? 10.414 10.203 -8.742 1 97.31 16 SER B C 1
ATOM 687 O O . SER B 1 16 ? 10.617 8.992 -8.836 1 97.31 16 SER B O 1
ATOM 689 N N . ASN B 1 17 ? 11.148 11.055 -7.926 1 96.62 17 ASN B N 1
ATOM 690 C CA . ASN B 1 17 ? 12.258 10.531 -7.141 1 96.62 17 ASN B CA 1
ATOM 691 C C . ASN B 1 17 ? 11.859 10.305 -5.688 1 96.62 17 ASN B C 1
ATOM 693 O O . ASN B 1 17 ? 12.68 9.875 -4.871 1 96.62 17 ASN B O 1
ATOM 697 N N . GLY B 1 18 ? 10.656 10.648 -5.379 1 98.25 18 GLY B N 1
ATOM 698 C CA . GLY B 1 18 ? 10.172 10.469 -4.02 1 98.25 18 GLY B CA 1
ATOM 699 C C . GLY B 1 18 ? 10.398 11.68 -3.141 1 98.25 18 GLY B C 1
ATOM 700 O O . GLY B 1 18 ? 10.203 11.617 -1.924 1 98.25 18 GLY B O 1
ATOM 701 N N . LEU B 1 19 ? 10.852 12.75 -3.721 1 98.38 19 LEU B N 1
ATOM 702 C CA . LEU B 1 19 ? 11.039 13.992 -2.969 1 98.38 19 LEU B CA 1
ATOM 703 C C . LEU B 1 19 ? 9.703 14.672 -2.703 1 98.38 19 LEU B C 1
ATOM 705 O O . LEU B 1 19 ? 8.852 14.758 -3.596 1 98.38 19 LEU B O 1
ATOM 709 N N . CYS B 1 20 ? 9.562 15.211 -1.501 1 98.75 20 CYS B N 1
ATOM 710 C CA . CYS B 1 20 ? 8.32 15.867 -1.118 1 98.75 20 CYS B CA 1
ATOM 711 C C . CYS B 1 20 ? 8.18 17.219 -1.818 1 98.75 20 CYS B C 1
ATOM 713 O O . CYS B 1 20 ? 9 18.109 -1.614 1 98.75 20 CYS B O 1
ATOM 715 N N . ILE B 1 21 ? 7.223 17.359 -2.682 1 98.81 21 ILE B N 1
ATOM 716 C CA . ILE B 1 21 ? 6.926 18.625 -3.346 1 98.81 21 ILE B CA 1
ATOM 717 C C . ILE B 1 21 ? 6.066 19.5 -2.434 1 98.81 21 ILE B C 1
ATOM 719 O O . ILE B 1 21 ? 6.352 20.688 -2.25 1 98.81 21 ILE B O 1
ATOM 723 N N . THR B 1 22 ? 4.965 18.953 -1.847 1 98.69 22 THR B N 1
ATOM 724 C CA . THR B 1 22 ? 4.074 19.625 -0.908 1 98.69 22 THR B CA 1
ATOM 725 C C . THR B 1 22 ? 3.621 18.672 0.19 1 98.69 22 THR B C 1
ATOM 727 O O . THR B 1 22 ? 3.555 17.453 -0.024 1 98.69 22 THR B O 1
ATOM 730 N N . SER B 1 23 ? 3.428 19.172 1.331 1 98.69 23 SER B N 1
ATOM 731 C CA . SER B 1 23 ? 2.818 18.438 2.432 1 98.69 23 SER B CA 1
ATOM 732 C C . SER B 1 23 ? 1.945 19.344 3.291 1 98.69 23 SER B C 1
ATOM 734 O O . SER B 1 23 ? 2.219 20.531 3.412 1 98.69 23 SER B O 1
ATOM 736 N N . SER B 1 24 ? 0.881 18.75 3.838 1 98 24 SER B N 1
ATOM 737 C CA . SER B 1 24 ? -0.014 19.531 4.691 1 98 24 SER B CA 1
ATOM 738 C C . SER B 1 24 ? -0.76 18.625 5.672 1 98 24 SER B C 1
ATOM 740 O O . SER B 1 24 ? -0.934 17.438 5.418 1 98 24 SER B O 1
ATOM 742 N N . GLY B 1 25 ? -1.241 19.281 6.77 1 97.56 25 GLY B N 1
ATOM 743 C CA . GLY B 1 25 ? -2.043 18.578 7.762 1 97.56 25 GLY B CA 1
ATOM 744 C C . GLY B 1 25 ? -1.305 17.422 8.422 1 97.56 25 GLY B C 1
ATOM 745 O O . GLY B 1 25 ? -0.154 17.578 8.844 1 97.56 25 GLY B O 1
ATOM 746 N N . ASP B 1 26 ? -2.016 16.25 8.492 1 97.62 26 ASP B N 1
ATOM 747 C CA . ASP B 1 26 ? -1.495 15.094 9.211 1 97.62 26 ASP B CA 1
ATOM 748 C C . ASP B 1 26 ? -0.398 14.398 8.406 1 97.62 26 ASP B C 1
ATOM 750 O O . ASP B 1 26 ? 0.32 13.547 8.938 1 97.62 26 ASP B O 1
ATOM 754 N N . LEU B 1 27 ? -0.315 14.719 7.219 1 98.31 27 LEU B N 1
ATOM 755 C CA . LEU B 1 27 ? 0.76 14.18 6.395 1 98.31 27 LEU B CA 1
ATOM 756 C C . LEU B 1 27 ? 1.868 15.203 6.203 1 98.31 27 LEU B C 1
ATOM 758 O O . LEU B 1 27 ? 1.654 16.25 5.57 1 98.31 27 LEU B O 1
ATOM 762 N N . THR B 1 28 ? 3.053 14.797 6.703 1 98.38 28 THR B N 1
ATOM 763 C CA . THR B 1 28 ? 4.188 15.719 6.668 1 98.38 28 THR B CA 1
ATOM 764 C C . THR B 1 28 ? 5.238 15.234 5.668 1 98.38 28 THR B C 1
ATOM 766 O O . THR B 1 28 ? 5.082 14.18 5.055 1 98.38 28 THR B O 1
ATOM 769 N N . GLU B 1 29 ? 6.281 16 5.449 1 98.44 29 GLU B N 1
ATOM 770 C CA . GLU B 1 29 ? 7.383 15.656 4.555 1 98.44 29 GLU B CA 1
ATOM 771 C C . GLU B 1 29 ? 8.008 14.32 4.938 1 98.44 29 GLU B C 1
ATOM 773 O O . GLU B 1 29 ? 8.508 13.594 4.078 1 98.44 29 GLU B O 1
ATOM 778 N N . ALA B 1 30 ? 7.918 13.93 6.27 1 98.12 30 ALA B N 1
ATOM 779 C CA . ALA B 1 30 ? 8.492 12.68 6.758 1 98.12 30 ALA B CA 1
ATOM 780 C C . ALA B 1 30 ? 7.762 11.477 6.172 1 98.12 30 ALA B C 1
ATOM 782 O O . ALA B 1 30 ? 8.32 10.375 6.109 1 98.12 30 ALA B O 1
ATOM 783 N N . ASP B 1 31 ? 6.52 11.664 5.684 1 98.69 31 ASP B N 1
ATOM 784 C CA . ASP B 1 31 ? 5.707 10.578 5.152 1 98.69 31 ASP B CA 1
ATOM 785 C C . ASP B 1 31 ? 5.949 10.391 3.656 1 98.69 31 ASP B C 1
ATOM 787 O O . ASP B 1 31 ? 5.574 9.359 3.086 1 98.69 31 ASP B O 1
ATOM 791 N N . ALA B 1 32 ? 6.613 11.32 2.98 1 98.81 32 ALA B N 1
ATOM 792 C CA . ALA B 1 32 ? 6.723 11.359 1.525 1 98.81 32 ALA B CA 1
ATOM 793 C C . ALA B 1 32 ? 7.441 10.117 0.996 1 98.81 32 ALA B C 1
ATOM 795 O O . ALA B 1 32 ? 7 9.508 0.018 1 98.81 32 ALA B O 1
ATOM 796 N N . GLY B 1 33 ? 8.539 9.773 1.647 1 98.75 33 GLY B N 1
ATOM 797 C CA . GLY B 1 33 ? 9.297 8.617 1.212 1 98.75 33 GLY B CA 1
ATOM 798 C C . GLY B 1 33 ? 8.508 7.32 1.293 1 98.75 33 GLY B C 1
ATOM 79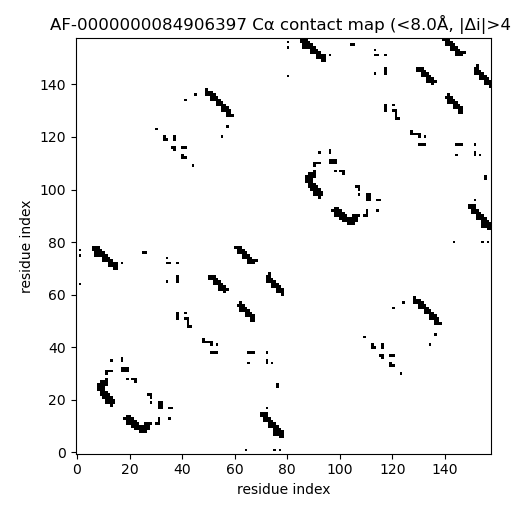9 O O . GLY B 1 33 ? 8.531 6.512 0.364 1 98.75 33 GLY B O 1
ATOM 800 N N . SER B 1 34 ? 7.836 7.176 2.434 1 98.88 34 SER B N 1
ATOM 801 C CA . SER B 1 34 ? 7.023 5.98 2.625 1 98.88 34 SER B CA 1
ATOM 802 C C . SER B 1 34 ? 5.898 5.906 1.595 1 98.88 34 SER B C 1
ATOM 804 O O . SER B 1 34 ? 5.664 4.852 1 1 98.88 34 SER B O 1
ATOM 806 N N . LEU B 1 35 ? 5.227 6.984 1.321 1 98.94 35 LEU B N 1
ATOM 807 C CA . LEU B 1 35 ? 4.105 7.023 0.387 1 98.94 35 LEU B CA 1
ATOM 808 C C . LEU B 1 35 ? 4.578 6.738 -1.036 1 98.94 35 LEU B C 1
ATOM 810 O O . LEU B 1 35 ? 3.924 5.996 -1.773 1 98.94 35 LEU B O 1
ATOM 814 N N . HIS B 1 36 ? 5.758 7.281 -1.416 1 98.94 36 HIS B N 1
ATOM 815 C CA . HIS B 1 36 ? 6.324 7.016 -2.732 1 98.94 36 HIS B CA 1
ATOM 816 C C . HIS B 1 36 ? 6.711 5.547 -2.881 1 98.94 36 HIS B C 1
ATOM 818 O O . HIS B 1 36 ? 6.473 4.941 -3.928 1 98.94 36 HIS B O 1
ATOM 824 N N . ALA B 1 37 ? 7.32 5.027 -1.827 1 98.88 37 ALA B N 1
ATOM 825 C CA . ALA B 1 37 ? 7.738 3.629 -1.87 1 98.88 37 ALA B CA 1
ATOM 826 C C . ALA B 1 37 ? 6.535 2.699 -1.98 1 98.88 37 ALA B C 1
ATOM 828 O O . ALA B 1 37 ? 6.551 1.745 -2.762 1 98.88 37 ALA B O 1
ATOM 829 N N . ILE B 1 38 ? 5.484 2.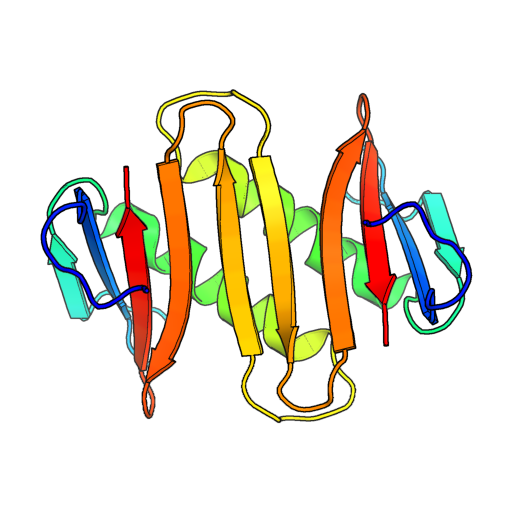963 -1.246 1 98.88 38 ILE B N 1
ATOM 830 C CA . ILE B 1 38 ? 4.262 2.164 -1.303 1 98.88 38 ILE B CA 1
ATOM 831 C C . ILE B 1 38 ? 3.717 2.156 -2.729 1 98.88 38 ILE B C 1
ATOM 833 O O . ILE B 1 38 ? 3.418 1.095 -3.279 1 98.88 38 ILE B O 1
ATOM 837 N N . HIS B 1 39 ? 3.615 3.264 -3.346 1 98.81 39 HIS B N 1
ATOM 838 C CA . HIS B 1 39 ? 3.092 3.342 -4.703 1 98.81 39 HIS B CA 1
ATOM 839 C C . HIS B 1 39 ? 3.99 2.594 -5.684 1 98.81 39 HIS B C 1
ATOM 841 O O . HIS B 1 39 ? 3.502 1.838 -6.527 1 98.81 39 HIS B O 1
ATOM 847 N N . THR B 1 40 ? 5.359 2.838 -5.586 1 98.38 40 THR B N 1
ATOM 848 C CA . THR B 1 40 ? 6.324 2.227 -6.488 1 98.38 40 THR B CA 1
ATOM 849 C C . THR B 1 40 ? 6.27 0.704 -6.391 1 98.38 40 THR B C 1
ATOM 851 O O . THR B 1 40 ? 6.188 0.014 -7.406 1 98.38 40 THR B O 1
ATOM 854 N N . LEU B 1 41 ? 6.215 0.196 -5.172 1 98.56 41 LEU B N 1
ATOM 855 C CA . LEU B 1 41 ? 6.164 -1.248 -4.969 1 98.56 41 LEU B CA 1
ATOM 856 C C . LEU B 1 41 ? 4.828 -1.815 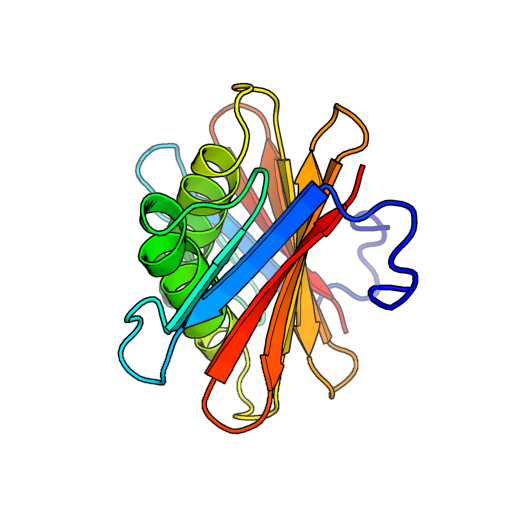-5.434 1 98.56 41 LEU B C 1
ATOM 858 O O . LEU B 1 41 ? 4.777 -2.902 -6.016 1 98.56 41 LEU B O 1
ATOM 862 N N . SER B 1 42 ? 3.723 -1.125 -5.215 1 98.69 42 SER B N 1
ATOM 863 C CA . SER B 1 42 ? 2.398 -1.564 -5.641 1 98.69 42 SER B CA 1
ATOM 864 C C . SER B 1 42 ? 2.34 -1.756 -7.152 1 98.69 42 SER B C 1
ATOM 866 O O . SER B 1 42 ? 1.749 -2.723 -7.641 1 98.69 42 SER B O 1
ATOM 868 N N . ARG B 1 43 ? 2.949 -0.872 -7.848 1 97.94 43 ARG B N 1
ATOM 869 C CA . ARG B 1 43 ? 2.951 -0.945 -9.305 1 97.94 43 ARG B CA 1
ATOM 870 C C . ARG B 1 43 ? 3.658 -2.207 -9.789 1 97.94 43 ARG B C 1
ATOM 872 O O . ARG B 1 43 ? 3.25 -2.809 -10.789 1 97.94 43 ARG B O 1
ATOM 879 N N . GLN B 1 44 ? 4.648 -2.592 -9.094 1 97.88 44 GLN B N 1
ATOM 880 C CA . GLN B 1 44 ? 5.496 -3.703 -9.508 1 97.88 44 GLN B CA 1
ATOM 881 C C . GLN B 1 44 ? 4.785 -5.039 -9.32 1 97.88 44 GLN B C 1
ATOM 883 O O . GLN B 1 44 ? 5.227 -6.066 -9.836 1 97.88 44 GLN B O 1
ATOM 888 N N . LEU B 1 45 ? 3.615 -5.09 -8.727 1 97.88 45 LEU B N 1
ATOM 889 C CA . LEU B 1 45 ? 2.926 -6.332 -8.398 1 97.88 45 LEU B CA 1
ATOM 890 C C . LEU B 1 45 ? 2.041 -6.781 -9.562 1 97.88 45 LEU B C 1
ATOM 892 O O . LEU B 1 45 ? 1.518 -7.895 -9.555 1 97.88 45 LEU B O 1
ATOM 896 N N . PHE B 1 46 ? 1.848 -5.965 -10.484 1 96.81 46 PHE B N 1
ATOM 897 C CA . PHE B 1 46 ? 1.021 -6.285 -11.641 1 96.81 46 PHE B CA 1
ATOM 898 C C . PHE B 1 46 ? 1.882 -6.48 -12.883 1 96.81 46 PHE B C 1
ATOM 900 O O . PHE B 1 46 ? 2.945 -5.867 -13.008 1 96.81 46 PHE B O 1
ATOM 907 N N . ASP B 1 47 ? 1.455 -7.348 -13.719 1 91.94 47 ASP B N 1
ATOM 908 C CA . ASP B 1 47 ? 2.201 -7.656 -14.938 1 91.94 47 ASP B CA 1
ATOM 909 C C . ASP B 1 47 ? 2.09 -6.523 -15.953 1 91.94 47 ASP B C 1
ATOM 911 O O . ASP B 1 47 ? 2.771 -6.531 -16.984 1 91.94 47 ASP B O 1
ATOM 915 N N . THR B 1 48 ? 1.266 -5.566 -15.617 1 88.19 48 THR B N 1
ATOM 916 C CA . THR B 1 48 ? 1.052 -4.453 -16.531 1 88.19 48 THR B CA 1
ATOM 917 C C . THR B 1 48 ? 1.62 -3.16 -15.961 1 88.19 48 THR B C 1
ATOM 919 O O . THR B 1 48 ? 1.806 -3.045 -14.742 1 88.19 48 THR B O 1
ATOM 922 N N . ASP B 1 49 ? 2.086 -2.266 -16.703 1 89.81 49 ASP B N 1
ATOM 923 C CA . ASP B 1 49 ? 2.59 -0.965 -16.266 1 89.81 49 ASP B CA 1
ATOM 924 C C . ASP B 1 49 ? 1.454 0.046 -16.141 1 89.81 49 ASP B C 1
ATOM 926 O O . ASP B 1 49 ? 1.688 1.256 -16.156 1 89.81 49 ASP B O 1
ATOM 930 N N . GLN B 1 50 ? 0.244 -0.497 -16.094 1 91.06 50 GLN B N 1
ATOM 931 C CA . GLN B 1 50 ? -0.911 0.382 -15.938 1 91.06 50 GLN B CA 1
ATOM 932 C C . GLN B 1 50 ? -0.942 1.013 -14.547 1 91.06 50 GLN B C 1
ATOM 934 O O . GLN B 1 50 ? -0.367 0.472 -13.602 1 91.06 50 GLN B O 1
ATOM 939 N N . PRO B 1 51 ? -1.514 2.199 -14.445 1 95.12 51 PRO B N 1
ATOM 940 C CA . PRO B 1 51 ? -1.586 2.887 -13.156 1 95.12 51 PRO B CA 1
ATOM 941 C C . PRO B 1 51 ? -2.324 2.074 -12.094 1 95.12 51 PRO B C 1
ATOM 943 O O . PRO B 1 51 ? -3.205 1.276 -12.422 1 95.12 51 PRO B O 1
ATOM 946 N N . VAL B 1 52 ? -1.918 2.289 -10.867 1 97.75 52 VAL B N 1
ATOM 947 C CA . VAL B 1 52 ? -2.605 1.663 -9.742 1 97.75 52 VAL B CA 1
ATOM 948 C C . VAL B 1 52 ? -3.012 2.73 -8.727 1 97.75 52 VAL B C 1
ATOM 950 O O . VAL B 1 52 ? -2.504 3.854 -8.766 1 97.75 52 VAL B O 1
ATOM 953 N N . ALA B 1 53 ? -3.998 2.439 -7.941 1 98.5 53 ALA B N 1
ATOM 954 C CA . ALA B 1 53 ? -4.406 3.229 -6.781 1 98.5 53 ALA B CA 1
ATOM 955 C C . ALA B 1 53 ? -4.332 2.4 -5.5 1 98.5 53 ALA B C 1
ATOM 957 O O . ALA B 1 53 ? -4.695 1.221 -5.496 1 98.5 53 ALA B O 1
ATOM 958 N N . VAL B 1 54 ? -3.871 3.016 -4.449 1 98.75 54 VAL B N 1
ATOM 959 C CA . VAL B 1 54 ? -3.717 2.34 -3.166 1 98.75 54 VAL B CA 1
ATOM 960 C C . VAL B 1 54 ? -4.617 3 -2.123 1 98.75 54 VAL B C 1
ATOM 962 O O . VAL B 1 54 ? -4.68 4.23 -2.035 1 98.75 54 VAL B O 1
ATOM 965 N N . CYS B 1 55 ? -5.332 2.189 -1.354 1 98.69 55 CYS B N 1
ATOM 966 C CA . CYS B 1 55 ? -6.102 2.639 -0.199 1 98.69 55 CYS B CA 1
ATOM 967 C C . CYS B 1 55 ? -5.621 1.956 1.076 1 98.69 55 CYS B C 1
ATOM 969 O O . CYS B 1 55 ? -5.527 0.729 1.131 1 98.69 55 CYS B O 1
ATOM 971 N N . ILE B 1 56 ? -5.254 2.729 2.035 1 98.62 56 ILE B N 1
ATOM 972 C CA . ILE B 1 56 ? -4.844 2.225 3.344 1 98.62 56 ILE B CA 1
ATOM 973 C C . ILE B 1 56 ? -5.891 2.6 4.391 1 98.62 56 ILE B C 1
ATOM 975 O O . ILE B 1 56 ? -6.176 3.781 4.598 1 98.62 56 ILE B O 1
ATOM 979 N N . ASP B 1 57 ? -6.48 1.639 5.016 1 97.81 57 ASP B N 1
ATOM 980 C CA . ASP B 1 57 ? -7.543 1.871 5.988 1 97.81 57 ASP B CA 1
ATOM 981 C C . ASP B 1 57 ? -7.105 1.454 7.391 1 97.81 57 ASP B C 1
ATOM 983 O O . ASP B 1 57 ? -6.59 0.351 7.586 1 97.81 57 ASP B O 1
ATOM 987 N N . SER B 1 58 ? -7.219 2.336 8.273 1 96.06 58 SER B N 1
ATOM 988 C CA . SER B 1 58 ? -7.023 2.01 9.68 1 96.06 58 SER B CA 1
ATOM 989 C C . SER B 1 58 ? -8.336 1.604 10.344 1 96.06 58 SER B C 1
ATOM 991 O O . SER B 1 58 ? -9.406 1.723 9.742 1 96.06 58 SER B O 1
ATOM 993 N N . THR B 1 59 ? -8.242 1.147 11.586 1 91.31 59 THR B N 1
ATOM 994 C CA . THR B 1 59 ? -9.43 0.795 12.359 1 91.31 59 THR B CA 1
ATOM 995 C C . THR B 1 59 ? -10.07 2.039 12.977 1 91.31 59 THR B C 1
ATOM 997 O O . THR B 1 59 ? -11.18 1.979 13.5 1 91.31 59 THR B O 1
ATOM 1000 N N . THR B 1 60 ? -9.438 3.295 12.914 1 88.06 60 THR B N 1
ATOM 1001 C CA . THR B 1 60 ? -9.875 4.543 13.531 1 88.06 60 THR B CA 1
ATOM 1002 C C . THR B 1 60 ? -10.633 5.406 12.531 1 88.06 60 THR B C 1
ATOM 1004 O O . THR B 1 60 ? -10.773 6.613 12.727 1 88.06 60 THR B O 1
ATOM 1007 N N . SER B 1 61 ? -11.242 4.938 11.477 1 92 61 SER B N 1
ATOM 1008 C CA . SER B 1 61 ? -12.031 5.621 10.453 1 92 61 SER B CA 1
ATOM 1009 C C . SER B 1 61 ? -11.148 6.516 9.594 1 92 61 SER B C 1
ATOM 1011 O O . SER B 1 61 ? -11.617 7.516 9.047 1 92 61 SER B O 1
ATOM 1013 N N . GLN B 1 62 ? -9.922 6.41 9.633 1 95.88 62 GLN B N 1
ATOM 1014 C CA . GLN B 1 62 ? -9.016 7.145 8.758 1 95.88 62 GLN B CA 1
ATOM 1015 C C . GLN B 1 62 ? -8.555 6.273 7.594 1 95.88 62 GLN B C 1
ATOM 1017 O O . GLN B 1 62 ? -8.312 5.074 7.766 1 95.88 62 GLN B O 1
ATOM 1022 N N . SER B 1 63 ? -8.477 6.941 6.484 1 97.69 63 SER B N 1
ATOM 1023 C CA . SER B 1 63 ? -7.953 6.289 5.293 1 97.69 63 SER B CA 1
ATOM 1024 C C . SER B 1 63 ? -6.961 7.188 4.562 1 97.69 63 SER B C 1
ATOM 1026 O O . SER B 1 63 ? -7.066 8.414 4.621 1 97.69 63 SER B O 1
ATOM 1028 N N . ILE B 1 64 ? -5.988 6.57 3.902 1 98.5 64 ILE B N 1
ATOM 1029 C CA . ILE B 1 64 ? -5.062 7.27 3.02 1 98.5 64 ILE B CA 1
ATOM 1030 C C . ILE B 1 64 ? -5.191 6.727 1.599 1 98.5 64 ILE B C 1
ATOM 1032 O O . ILE B 1 64 ? -5.188 5.512 1.388 1 98.5 64 ILE B O 1
ATOM 1036 N N . TYR B 1 65 ? -5.355 7.578 0.651 1 98.56 65 TYR B N 1
ATOM 1037 C CA . TYR B 1 65 ? -5.43 7.25 -0.769 1 98.56 65 TYR B CA 1
ATOM 1038 C C . TYR B 1 65 ? -4.18 7.723 -1.503 1 98.56 65 TYR B C 1
ATOM 1040 O O . TYR B 1 65 ? -3.754 8.867 -1.338 1 98.56 65 TYR B O 1
ATOM 1048 N N . VAL B 1 66 ? -3.545 6.879 -2.229 1 98.81 66 VAL B N 1
ATOM 1049 C CA . VAL B 1 66 ? -2.297 7.164 -2.926 1 98.81 66 VAL B CA 1
ATOM 1050 C C . VAL B 1 66 ? -2.451 6.855 -4.414 1 98.81 66 VAL B C 1
ATOM 1052 O O . VAL B 1 66 ? -2.871 5.754 -4.785 1 98.81 66 VAL B O 1
ATOM 1055 N N . ARG B 1 67 ? -2.094 7.672 -5.266 1 98.44 67 ARG B N 1
ATOM 1056 C CA . ARG B 1 67 ? -2.068 7.418 -6.703 1 98.44 67 ARG B CA 1
ATOM 1057 C C . ARG B 1 67 ? -1.1 8.359 -7.41 1 98.44 67 ARG B C 1
ATOM 1059 O O . ARG B 1 67 ? -0.676 9.367 -6.836 1 98.44 67 ARG B O 1
ATOM 1066 N N . LYS B 1 68 ? -0.678 7.938 -8.531 1 97.88 68 LYS B N 1
ATOM 1067 C CA . LYS B 1 68 ? 0.136 8.812 -9.375 1 97.88 68 LYS B CA 1
ATOM 1068 C C . LYS B 1 68 ? -0.736 9.773 -10.18 1 97.88 68 LYS B C 1
ATOM 1070 O O . LYS B 1 68 ? -1.77 9.375 -10.719 1 97.88 68 LYS B O 1
ATOM 1075 N N . VAL B 1 69 ? -0.461 10.992 -10.195 1 97.06 69 VAL B N 1
ATOM 1076 C CA . VAL B 1 69 ? -1.015 12.047 -11.047 1 97.06 69 VAL B CA 1
ATOM 1077 C C . VAL B 1 69 ? 0.09 12.641 -11.906 1 97.06 69 VAL B C 1
ATOM 1079 O O . VAL B 1 69 ? 0.97 13.344 -11.406 1 97.06 69 VAL B O 1
ATOM 1082 N N . ASN B 1 70 ? 0.059 12.344 -13.234 1 95.44 70 ASN B N 1
ATOM 1083 C CA . ASN B 1 70 ? 1.2 12.656 -14.086 1 95.44 70 ASN B CA 1
ATOM 1084 C C . ASN B 1 70 ? 2.477 11.992 -13.586 1 95.44 70 ASN B C 1
ATOM 1086 O O . ASN B 1 70 ? 2.535 10.766 -13.461 1 95.44 70 ASN B O 1
ATOM 1090 N N . GLU B 1 71 ? 3.479 12.758 -13.234 1 96.56 71 GLU B N 1
ATOM 1091 C CA . GLU B 1 71 ? 4.738 12.172 -12.789 1 96.56 71 GLU B CA 1
ATOM 1092 C C . GLU B 1 71 ? 4.844 12.188 -11.266 1 96.56 71 GLU B C 1
ATOM 1094 O O . GLU B 1 71 ? 5.828 11.711 -10.703 1 96.56 71 GLU B O 1
ATOM 1099 N N . ASN B 1 72 ? 3.807 12.781 -10.656 1 98.44 72 ASN B N 1
ATOM 1100 C CA . ASN B 1 72 ? 3.846 12.938 -9.211 1 98.44 72 ASN B CA 1
ATOM 1101 C C . ASN B 1 72 ? 2.988 11.883 -8.508 1 98.44 72 ASN B C 1
ATOM 1103 O O . ASN B 1 72 ? 1.95 11.477 -9.031 1 98.44 72 ASN B O 1
ATOM 1107 N N . VAL B 1 73 ? 3.449 11.445 -7.336 1 98.62 73 VAL B N 1
ATOM 1108 C CA . VAL B 1 73 ? 2.643 10.609 -6.453 1 98.62 73 VAL B CA 1
ATOM 1109 C C . VAL B 1 73 ? 1.946 11.484 -5.41 1 98.62 73 VAL B C 1
ATOM 1111 O O . VAL B 1 73 ? 2.6 12.242 -4.691 1 98.62 73 VAL B O 1
ATOM 1114 N N . VAL B 1 74 ? 0.614 11.352 -5.332 1 98.69 74 VAL B N 1
ATOM 1115 C CA . VAL B 1 74 ? -0.195 12.156 -4.422 1 98.69 74 VAL B CA 1
ATOM 1116 C C . VAL B 1 74 ? -0.882 11.25 -3.402 1 98.69 74 VAL B C 1
ATOM 1118 O O . VAL B 1 74 ? -1.392 10.188 -3.754 1 98.69 74 VAL B O 1
ATOM 1121 N N . ALA B 1 75 ? -0.881 11.672 -2.152 1 98.75 75 ALA B N 1
ATOM 1122 C CA . ALA B 1 75 ? -1.58 10.969 -1.078 1 98.75 75 ALA B CA 1
ATOM 1123 C C . ALA B 1 75 ? -2.498 11.914 -0.312 1 98.75 75 ALA B C 1
ATOM 1125 O O . ALA B 1 75 ? -2.131 13.062 -0.041 1 98.75 75 ALA B O 1
ATOM 1126 N N . VAL B 1 76 ? -3.691 11.391 0.03 1 98.69 76 VAL B N 1
ATOM 1127 C CA . VAL B 1 76 ? -4.664 12.164 0.804 1 98.69 76 VAL B CA 1
ATOM 1128 C C . VAL B 1 76 ? -5.152 11.328 1.987 1 98.69 76 VAL B C 1
ATOM 1130 O O . VAL B 1 76 ? -5.547 10.172 1.821 1 98.69 76 VAL B O 1
ATOM 1133 N N . LYS B 1 77 ? -5.07 11.867 3.102 1 98.38 77 LYS B N 1
ATOM 1134 C CA . LYS B 1 77 ? -5.625 11.242 4.301 1 98.38 77 LYS B CA 1
ATOM 1135 C C . LYS B 1 77 ? -7.016 11.781 4.609 1 98.38 77 LYS B C 1
ATOM 1137 O O . LYS B 1 77 ? -7.227 13 4.641 1 98.38 77 LYS B O 1
ATOM 1142 N N . LYS B 1 78 ? -7.902 10.898 4.75 1 97.44 78 LYS B N 1
ATOM 1143 C CA . LYS B 1 78 ? -9.281 11.25 5.082 1 97.44 78 LYS B CA 1
ATOM 1144 C C . LYS B 1 78 ? -9.688 10.656 6.43 1 97.44 78 LYS B C 1
ATOM 1146 O O . LYS B 1 78 ? -9.203 9.594 6.82 1 97.44 78 LYS B O 1
ATOM 1151 N N . GLY B 1 79 ? -10.57 11.375 7.254 1 93.19 79 GLY B N 1
ATOM 1152 C CA . GLY B 1 79 ? -11.102 10.844 8.5 1 93.19 79 GLY B CA 1
ATOM 1153 C C . GLY B 1 79 ? -11.828 11.883 9.328 1 93.19 79 GLY B C 1
ATOM 1154 O O . GLY B 1 79 ? -11.711 13.086 9.07 1 93.19 79 GLY B O 1
#

pLDDT: mean 94.31, std 11.28, range [36.22, 98.94]

Solvent-accessible surface area (backbone atoms only — not comparable to full-atom values): 8392 Å² total; per-residue (Å²): 123,86,75,52,68,87,39,55,47,19,31,37,31,18,43,82,85,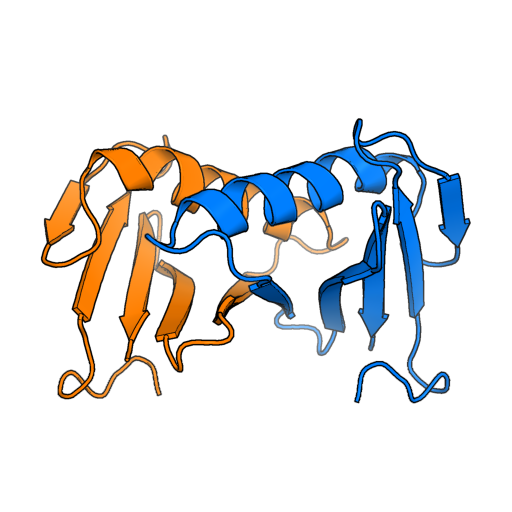29,47,59,74,48,55,35,74,78,30,46,64,85,46,25,51,52,55,37,48,38,53,57,48,56,42,68,74,45,99,49,92,59,65,47,40,38,40,39,37,45,82,82,65,32,35,36,40,36,34,66,58,90,69,26,38,36,35,38,30,34,87,123,85,77,54,67,86,40,55,48,19,32,36,32,17,43,84,85,29,46,58,73,47,54,34,75,78,29,46,65,85,46,27,50,51,54,39,47,38,53,55,48,58,40,67,75,44,100,48,92,57,66,49,41,37,38,38,37,45,82,83,64,33,35,37,39,37,35,67,57,90,67,26,38,38,36,39,30,33,88

Sequence (158 aa):
MMADGRNTKGAVCTDSNGLCITSSGDLTEADAGSLHAIHTLSRQLFDTDQPVAVCIDSTTSQSIYVRKVNENVVAVKKGMMADGRNTKGAVCTDSNGLCITSSGDLTEADAGSLHAIHTLSRQLFDTDQPVAVCIDSTTSQSIYVRKVNENVVAVKKG